Protein AF-A0A820Y0N9-F1 (afdb_monomer)

InterPro domains:
  IPR006068 Cation-transporting P-type ATPase, C-terminal [PF00689] (1-117)
  IPR023298 P-type ATPase, transmembrane domain superfamily [SSF81665] (1-122)

Secondary structure (DSSP, 8-state):
-HHHHHHHHHHHHHHHHT-PPPGGGTTSPPPPTT--SS-HHHHHHHHHHHHHHHHHHHIIIIIHHHHH-PPPHHHHHHH-TTTHHHHHHHHHHHHHHHHHHHHHHHHHHT--SS-S-TTTT-

Mean predicted aligned error: 10.96 Å

Structure (mmCIF, N/CA/C/O backbone):
data_AF-A0A820Y0N9-F1
#
_entry.id   AF-A0A820Y0N9-F1
#
loop_
_atom_site.group_PDB
_atom_site.id
_atom_site.type_symbol
_atom_site.label_atom_id
_atom_site.label_alt_id
_atom_site.label_comp_id
_atom_site.label_asym_id
_atom_site.label_entity_id
_atom_site.label_seq_id
_atom_site.pdbx_PDB_ins_code
_atom_site.Cartn_x
_atom_site.Cartn_y
_atom_site.Cartn_z
_atom_site.occupancy
_atom_site.B_iso_or_equiv
_atom_site.auth_seq_id
_atom_site.auth_comp_id
_atom_site.auth_asym_id
_atom_site.auth_atom_id
_atom_site.pdbx_PDB_model_num
ATOM 1 N N . MET A 1 1 ? -0.695 10.031 -10.475 1.00 68.88 1 MET A N 1
ATOM 2 C CA . MET A 1 1 ? -0.950 10.391 -9.061 1.00 68.88 1 MET A CA 1
ATOM 3 C C . MET A 1 1 ? -2.424 10.680 -8.788 1.00 68.88 1 MET A C 1
ATOM 5 O O . MET A 1 1 ? -2.985 9.963 -7.979 1.00 68.88 1 MET A O 1
ATOM 9 N N . LEU A 1 2 ? -3.089 11.613 -9.492 1.00 80.12 2 LEU A N 1
ATOM 10 C CA . LEU A 1 2 ? -4.535 11.878 -9.302 1.00 80.12 2 LEU A CA 1
ATOM 11 C C . LEU A 1 2 ? -5.414 10.622 -9.413 1.00 80.12 2 LEU A C 1
ATOM 13 O O . LEU A 1 2 ? -6.248 10.373 -8.553 1.00 80.12 2 LEU A O 1
ATOM 17 N N . TRP A 1 3 ? -5.175 9.805 -10.442 1.00 81.25 3 TRP A N 1
ATOM 18 C CA . TRP A 1 3 ? -5.917 8.560 -10.653 1.00 81.25 3 TRP A CA 1
ATOM 19 C C . TRP A 1 3 ? -5.743 7.552 -9.507 1.00 81.25 3 TRP A C 1
ATOM 21 O O . TRP A 1 3 ? -6.704 6.908 -9.108 1.00 81.25 3 TRP A O 1
ATOM 31 N N . VAL A 1 4 ? -4.536 7.454 -8.939 1.00 78.31 4 VAL A N 1
ATOM 32 C CA . VAL A 1 4 ? -4.243 6.540 -7.821 1.00 78.31 4 VAL A CA 1
ATOM 33 C C . VAL A 1 4 ? -5.018 6.956 -6.578 1.00 78.31 4 VAL A C 1
ATOM 35 O O . VAL A 1 4 ? -5.654 6.110 -5.964 1.00 78.31 4 VAL A O 1
ATOM 38 N N . ASN A 1 5 ? -4.998 8.249 -6.241 1.00 78.25 5 ASN A N 1
ATOM 39 C CA . ASN A 1 5 ? -5.748 8.769 -5.097 1.00 78.25 5 ASN A CA 1
ATOM 40 C C . ASN A 1 5 ? -7.246 8.529 -5.281 1.00 78.25 5 ASN A C 1
ATOM 42 O O . ASN A 1 5 ? -7.921 8.076 -4.366 1.00 78.25 5 ASN A O 1
ATOM 46 N N . LEU A 1 6 ? -7.751 8.752 -6.497 1.00 80.19 6 LEU A N 1
ATOM 47 C CA . LEU A 1 6 ? -9.159 8.538 -6.787 1.00 80.19 6 LEU A CA 1
ATOM 48 C C . LEU A 1 6 ? -9.554 7.067 -6.621 1.00 80.19 6 LEU A C 1
ATOM 50 O O . LEU A 1 6 ? -10.579 6.800 -6.015 1.00 80.19 6 LEU A O 1
ATOM 54 N N . VAL A 1 7 ? -8.758 6.108 -7.098 1.00 79.25 7 VAL A N 1
ATOM 55 C CA . VAL A 1 7 ? -9.084 4.677 -6.966 1.00 79.25 7 VAL A CA 1
ATOM 56 C C . VAL A 1 7 ? -8.910 4.179 -5.526 1.00 79.25 7 VAL A C 1
ATOM 58 O O . VAL A 1 7 ? -9.794 3.499 -5.022 1.00 79.25 7 VAL A O 1
ATOM 61 N N . MET A 1 8 ? -7.826 4.550 -4.842 1.00 82.56 8 MET A N 1
ATOM 62 C CA . MET A 1 8 ? -7.552 4.116 -3.465 1.00 82.56 8 MET A CA 1
ATOM 63 C C . MET A 1 8 ? -8.605 4.629 -2.475 1.00 82.56 8 MET A C 1
ATOM 65 O O . MET A 1 8 ? -9.127 3.853 -1.681 1.00 82.56 8 MET A O 1
ATOM 69 N N . ASP A 1 9 ? -8.951 5.918 -2.541 1.00 80.50 9 ASP A N 1
ATOM 70 C CA . ASP A 1 9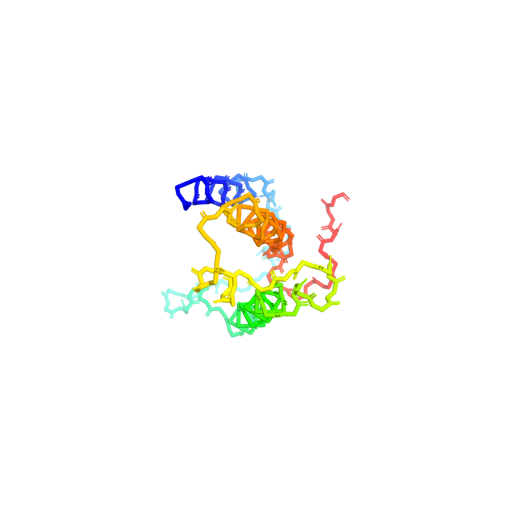 ? -9.892 6.521 -1.591 1.00 80.50 9 ASP A CA 1
ATOM 71 C C . ASP A 1 9 ? -11.342 6.088 -1.880 1.00 80.50 9 ASP A C 1
ATOM 73 O O . ASP A 1 9 ? -12.139 5.887 -0.957 1.00 80.50 9 ASP A O 1
ATOM 77 N N . THR A 1 10 ? -11.706 5.902 -3.157 1.00 81.56 10 THR A N 1
ATOM 78 C CA . THR A 1 10 ? -13.066 5.465 -3.530 1.00 81.56 10 THR A CA 1
ATOM 79 C C . THR A 1 10 ? -13.313 3.990 -3.238 1.00 81.56 10 THR A C 1
ATOM 81 O O . THR A 1 10 ? -14.374 3.660 -2.712 1.00 81.56 10 THR A O 1
ATOM 84 N N . LEU A 1 11 ? -12.355 3.101 -3.517 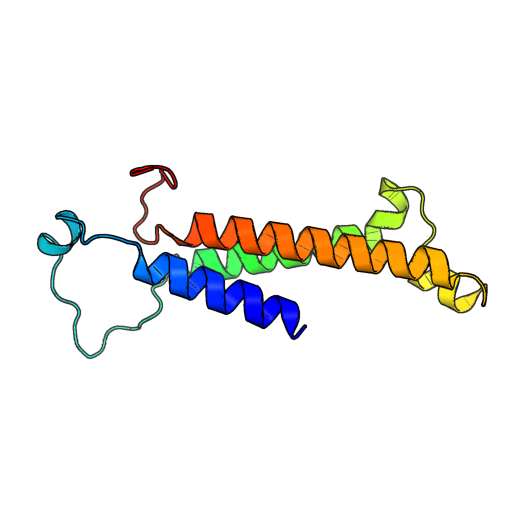1.00 78.50 11 LEU A N 1
ATOM 85 C CA . LEU A 1 11 ? -12.499 1.685 -3.180 1.00 78.50 11 LEU A CA 1
ATOM 86 C C . LEU A 1 11 ? -12.481 1.477 -1.663 1.00 78.50 11 LEU A C 1
ATOM 88 O O . LEU A 1 11 ? -13.378 0.812 -1.144 1.00 78.50 11 LEU A O 1
ATOM 92 N N . ALA A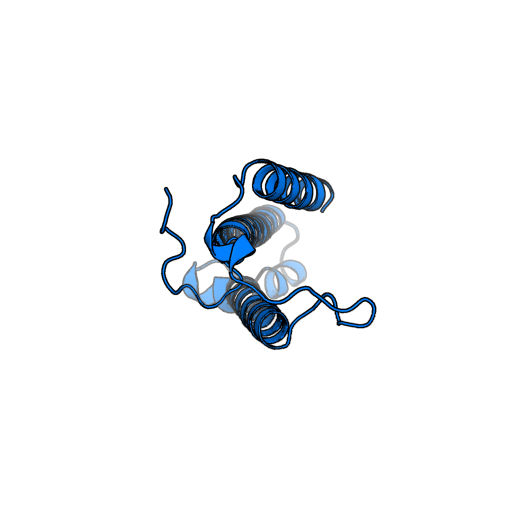 1 12 ? -11.580 2.153 -0.936 1.00 74.75 12 ALA A N 1
ATOM 93 C CA . ALA A 1 12 ? -11.499 2.006 0.515 1.00 74.75 12 ALA A CA 1
ATOM 94 C C . ALA A 1 12 ? -12.772 2.503 1.217 1.00 74.75 12 ALA A C 1
ATOM 96 O O . ALA A 1 12 ? -13.262 1.872 2.157 1.00 74.75 12 ALA A O 1
ATOM 97 N N . SER A 1 13 ? -13.344 3.620 0.751 1.00 81.00 13 SER A N 1
ATOM 98 C CA . SER A 1 13 ? -14.619 4.124 1.277 1.00 81.00 13 SER A CA 1
ATOM 99 C C . SER A 1 13 ? -15.799 3.210 0.936 1.00 81.00 13 SER A C 1
ATOM 101 O O . SER A 1 13 ? -16.653 2.982 1.794 1.00 81.00 13 SER A O 1
ATOM 103 N N . LEU A 1 14 ? -15.829 2.627 -0.266 1.00 80.81 14 LEU A N 1
ATOM 104 C CA . LEU A 1 14 ? -16.832 1.635 -0.657 1.00 80.81 14 LEU A CA 1
ATOM 105 C C . LEU A 1 14 ? -16.725 0.351 0.183 1.00 80.81 14 LEU A C 1
ATOM 107 O O . LEU A 1 14 ? -17.742 -0.184 0.628 1.00 80.81 14 LEU A O 1
ATOM 111 N N . ALA A 1 15 ? -15.506 -0.125 0.443 1.00 74.75 15 ALA A N 1
ATOM 112 C CA . ALA A 1 15 ? -15.253 -1.288 1.285 1.00 74.75 15 ALA A CA 1
ATOM 113 C C . ALA A 1 15 ? -15.762 -1.054 2.716 1.00 74.75 15 ALA A C 1
ATOM 115 O O . ALA A 1 15 ? -16.510 -1.875 3.235 1.00 74.75 15 ALA A O 1
ATOM 116 N N . LEU A 1 16 ? -15.460 0.102 3.317 1.00 73.12 16 LEU A N 1
ATOM 117 C CA . LEU A 1 16 ? -15.958 0.471 4.650 1.00 73.12 16 LEU A CA 1
ATOM 118 C C . LEU A 1 16 ? -17.489 0.580 4.717 1.00 73.12 16 LEU A C 1
ATOM 120 O O . LEU A 1 16 ? -18.084 0.255 5.741 1.00 73.12 16 LEU A O 1
ATOM 124 N N . ALA A 1 17 ? -18.135 1.035 3.642 1.00 78.94 17 ALA A N 1
ATOM 125 C CA . ALA A 1 17 ? -19.587 1.199 3.597 1.00 78.94 17 ALA A CA 1
ATOM 126 C C . ALA A 1 17 ? -20.358 -0.127 3.459 1.00 78.94 17 ALA A C 1
ATOM 128 O O . ALA A 1 17 ? -21.558 -0.163 3.726 1.00 78.94 17 ALA A O 1
ATOM 129 N N . THR A 1 18 ? -19.699 -1.204 3.023 1.00 79.56 18 THR A N 1
ATOM 130 C CA . THR A 1 18 ? -20.351 -2.478 2.673 1.00 79.56 18 THR A CA 1
ATOM 131 C C . THR A 1 18 ? -20.209 -3.567 3.735 1.00 79.56 18 THR A C 1
ATOM 133 O O . THR A 1 18 ? -20.767 -4.651 3.565 1.00 79.56 18 THR A O 1
ATOM 136 N N . GLU A 1 19 ? -19.514 -3.313 4.846 1.00 70.19 19 GLU A N 1
ATOM 137 C CA . GLU A 1 19 ? -19.373 -4.294 5.926 1.00 70.19 19 GLU A CA 1
ATOM 138 C C . GLU A 1 19 ? -20.584 -4.283 6.876 1.00 70.19 19 GLU A C 1
ATOM 140 O O . GLU A 1 19 ? -20.789 -3.302 7.598 1.00 70.19 19 GLU A O 1
ATOM 145 N N . PRO A 1 20 ? -21.396 -5.361 6.925 1.00 69.50 20 PRO A N 1
ATOM 146 C CA . PRO A 1 20 ? -22.491 -5.458 7.882 1.00 69.50 20 PRO A CA 1
ATOM 147 C C . PRO A 1 20 ? -21.952 -5.619 9.316 1.00 69.50 20 PRO A C 1
ATOM 149 O O . PRO A 1 20 ? -20.872 -6.185 9.524 1.00 69.50 20 PRO A O 1
ATOM 152 N N . PRO A 1 21 ? -22.699 -5.165 10.338 1.00 71.25 21 PRO A N 1
ATOM 153 C CA . PRO A 1 21 ? -22.266 -5.284 11.724 1.00 71.25 21 PRO A CA 1
ATOM 154 C C . PRO A 1 21 ? -22.134 -6.760 12.121 1.00 71.25 21 PRO A C 1
ATOM 156 O O . PRO A 1 21 ? -23.058 -7.549 11.947 1.00 71.25 21 PRO A O 1
ATOM 159 N N . THR A 1 22 ? -20.981 -7.141 12.673 1.00 69.06 22 THR A N 1
ATOM 160 C CA . THR A 1 22 ? -20.741 -8.503 13.175 1.00 69.06 22 THR A CA 1
ATOM 161 C C . THR A 1 22 ? -21.128 -8.595 14.654 1.00 69.06 22 THR A C 1
ATOM 163 O O . THR A 1 22 ? -20.778 -7.706 15.429 1.00 69.06 22 THR A O 1
ATOM 166 N N . GLU A 1 23 ? -21.794 -9.673 15.083 1.00 69.94 23 GLU A N 1
ATOM 167 C CA . GLU A 1 23 ? -22.196 -9.880 16.492 1.00 69.94 23 GLU A CA 1
ATOM 168 C C . GLU A 1 23 ? -21.002 -9.904 17.467 1.00 69.94 23 GLU A C 1
ATOM 170 O O . GLU A 1 23 ? -21.129 -9.552 18.639 1.00 69.94 23 GLU A O 1
ATOM 175 N N . GLU A 1 24 ? -19.801 -10.222 16.977 1.00 66.88 24 GLU A N 1
ATOM 176 C CA . GLU A 1 24 ? -18.548 -10.129 17.737 1.00 66.88 24 GLU A CA 1
ATOM 177 C C . GLU A 1 24 ? -18.235 -8.696 18.213 1.00 66.88 24 GLU A C 1
ATOM 179 O O . GLU A 1 24 ? -17.586 -8.517 19.248 1.00 66.88 24 GLU A O 1
ATOM 184 N N . LEU A 1 25 ? -18.742 -7.665 17.519 1.00 65.38 25 LEU A N 1
ATOM 185 C CA . LEU A 1 25 ? -18.605 -6.264 17.932 1.00 65.38 25 LEU A CA 1
ATOM 186 C C . LEU A 1 25 ? -19.350 -5.978 19.243 1.00 65.38 25 LEU A C 1
ATOM 188 O O . LEU A 1 25 ? -18.902 -5.130 20.015 1.00 65.38 25 LEU A O 1
ATOM 192 N N . LEU A 1 26 ? -20.445 -6.698 19.516 1.00 72.81 26 LEU A N 1
ATOM 193 C CA . LEU A 1 26 ? -21.273 -6.522 20.716 1.00 72.81 26 LEU A CA 1
ATOM 194 C C . LEU A 1 26 ? -20.624 -7.116 21.971 1.00 72.81 26 LEU A C 1
ATOM 196 O O . LEU A 1 26 ? -20.852 -6.629 23.075 1.00 72.81 26 LEU A O 1
ATOM 200 N N . ASN A 1 27 ? -19.767 -8.125 21.811 1.00 73.69 27 ASN A N 1
ATOM 201 C CA . ASN A 1 27 ? -19.066 -8.772 22.924 1.00 73.69 27 ASN A CA 1
ATOM 202 C C . ASN A 1 27 ? -17.807 -8.011 23.370 1.00 73.69 27 ASN A C 1
ATOM 204 O O . ASN A 1 27 ? -17.114 -8.415 24.311 1.00 73.69 27 ASN A O 1
ATOM 208 N N . ARG A 1 28 ? -17.474 -6.902 22.702 1.00 70.31 28 ARG A N 1
ATOM 209 C CA . ARG A 1 28 ? -16.247 -6.154 22.956 1.00 70.31 28 ARG A CA 1
ATOM 210 C C . ARG A 1 28 ? -16.473 -4.996 23.925 1.00 70.31 28 ARG A C 1
ATOM 212 O O . ARG A 1 28 ? -17.418 -4.227 23.805 1.00 70.31 28 ARG A O 1
ATOM 219 N N . LYS A 1 29 ? -15.541 -4.823 24.871 1.00 74.81 29 LYS A N 1
ATOM 220 C CA . LYS A 1 29 ? -15.558 -3.694 25.819 1.00 74.81 29 LYS A CA 1
ATOM 221 C C . LYS A 1 29 ? -15.566 -2.347 25.070 1.00 74.81 29 LYS A C 1
ATOM 223 O O . LYS A 1 29 ? -14.815 -2.212 24.097 1.00 74.81 29 LYS A O 1
ATOM 228 N N . PRO A 1 30 ? -16.329 -1.344 25.544 1.00 76.88 30 PRO A N 1
ATOM 229 C CA . PRO A 1 30 ? -16.433 -0.048 24.885 1.00 76.88 30 PRO A CA 1
ATOM 230 C C . PRO A 1 30 ? -15.071 0.647 24.779 1.00 76.88 30 PRO A C 1
ATOM 232 O O . PRO A 1 30 ? -14.201 0.527 25.649 1.00 76.88 30 PRO A O 1
ATOM 235 N N . TYR A 1 31 ? -14.879 1.388 23.691 1.00 72.56 31 TYR A N 1
ATOM 236 C CA . TYR A 1 31 ? -13.687 2.205 23.499 1.00 72.56 31 TYR A CA 1
ATOM 237 C C . TYR A 1 31 ? -13.748 3.459 24.378 1.00 72.56 31 TYR A C 1
ATOM 239 O O . TYR A 1 31 ? -14.752 4.165 24.408 1.00 72.56 31 TYR A O 1
ATOM 247 N N . GLY A 1 32 ? -12.661 3.749 25.096 1.00 77.94 32 GLY A N 1
ATOM 248 C CA . GLY A 1 32 ? -12.535 4.987 25.867 1.00 77.94 32 GLY A CA 1
ATOM 249 C C . GLY A 1 32 ? -12.299 6.195 24.958 1.00 77.94 32 GLY A C 1
ATOM 250 O O . GLY A 1 32 ? -11.623 6.075 23.938 1.00 77.94 32 GLY A O 1
ATOM 251 N N . ARG A 1 33 ? -12.797 7.371 25.364 1.00 73.62 33 ARG A N 1
ATOM 252 C CA . ARG A 1 33 ? -12.691 8.643 24.615 1.00 73.62 33 ARG A CA 1
ATOM 253 C C . ARG A 1 33 ? -11.248 9.094 24.328 1.00 73.62 33 ARG A C 1
ATOM 255 O O . ARG A 1 33 ? -11.047 9.934 23.465 1.00 73.62 33 ARG A O 1
ATOM 262 N N . THR A 1 34 ? -10.262 8.553 25.046 1.00 78.88 34 THR A N 1
ATOM 263 C CA . THR A 1 34 ? -8.833 8.907 24.947 1.00 78.88 34 THR A CA 1
ATOM 264 C C . THR A 1 34 ? -7.972 7.833 24.273 1.00 78.88 34 THR A C 1
ATOM 266 O O . THR A 1 34 ? -6.747 7.943 24.270 1.00 78.88 34 THR A O 1
ATOM 269 N N . LYS A 1 35 ? -8.566 6.766 23.715 1.00 76.25 35 LYS A N 1
ATOM 270 C CA . LYS A 1 35 ? -7.785 5.731 23.021 1.00 76.25 35 LYS A CA 1
ATOM 271 C C . LYS A 1 35 ? -7.310 6.211 21.647 1.00 76.25 35 LYS A C 1
ATOM 273 O O . LYS A 1 35 ? -8.068 6.813 20.897 1.00 76.25 35 LYS A O 1
ATOM 278 N N . SER A 1 36 ? -6.065 5.867 21.312 1.00 79.75 36 SER A N 1
ATOM 279 C CA . SER A 1 36 ? -5.489 6.066 19.976 1.00 79.75 36 SER A CA 1
ATOM 280 C C . SER A 1 36 ? -6.311 5.344 18.904 1.00 79.75 36 SER A C 1
ATOM 282 O O . SER A 1 36 ? -6.682 4.182 19.088 1.00 79.75 36 SER A O 1
ATOM 284 N N . ILE A 1 37 ? -6.541 6.023 17.775 1.00 81.50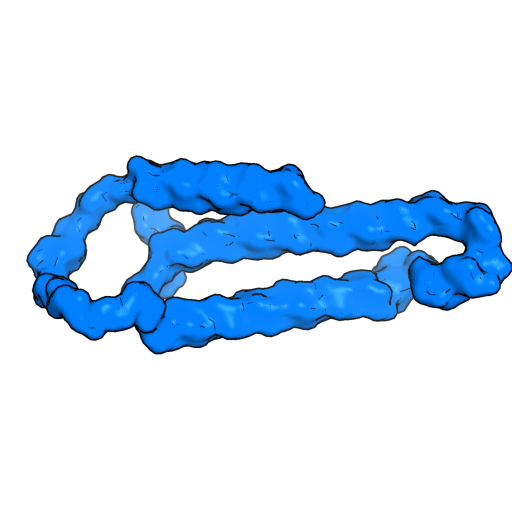 37 ILE A N 1
ATOM 285 C CA . ILE A 1 37 ? -7.201 5.472 16.579 1.00 81.50 37 ILE A CA 1
ATOM 286 C C . ILE A 1 37 ? -6.341 4.357 15.962 1.00 81.50 37 ILE A C 1
ATOM 288 O O . ILE A 1 37 ? -6.864 3.351 15.490 1.00 81.50 37 ILE A O 1
ATOM 292 N N . ILE A 1 38 ? -5.013 4.499 16.027 1.00 83.00 38 ILE A N 1
ATOM 293 C CA . ILE A 1 38 ? -4.061 3.518 15.502 1.00 83.00 38 ILE A CA 1
ATOM 294 C C . ILE A 1 38 ? -3.626 2.592 16.638 1.00 83.00 38 ILE A C 1
ATOM 296 O O . ILE A 1 38 ? -3.064 3.034 17.646 1.00 83.00 38 ILE A O 1
ATOM 300 N N . SER A 1 39 ? -3.879 1.294 16.463 1.00 83.06 39 SER A N 1
ATOM 301 C CA . SER A 1 39 ? -3.404 0.248 17.371 1.00 83.06 39 SER A CA 1
ATOM 302 C C . SER A 1 39 ? -1.969 -0.180 17.023 1.00 83.06 39 SER A C 1
ATOM 304 O O . SER A 1 39 ? -1.566 -0.090 15.862 1.00 83.06 39 SER A O 1
ATOM 306 N N . PRO A 1 40 ? -1.184 -0.710 17.979 1.00 81.62 40 PRO A N 1
ATOM 307 C CA . PRO A 1 40 ? 0.169 -1.200 17.695 1.00 81.62 40 PRO A CA 1
ATOM 308 C C . PRO A 1 40 ? 0.195 -2.347 16.666 1.00 81.62 40 PRO A C 1
ATOM 310 O O . PRO A 1 40 ? 1.165 -2.487 15.925 1.00 81.62 40 PRO A O 1
ATOM 313 N N . LEU A 1 41 ? -0.882 -3.139 16.570 1.00 81.88 41 LEU A N 1
ATOM 314 C CA . LEU A 1 41 ? -1.022 -4.175 15.542 1.00 81.88 41 LEU A CA 1
ATOM 315 C C . LEU A 1 41 ? -1.194 -3.564 14.144 1.00 81.88 41 LEU A C 1
ATOM 317 O O . LEU A 1 41 ? -0.523 -3.985 13.205 1.00 81.88 41 LEU A O 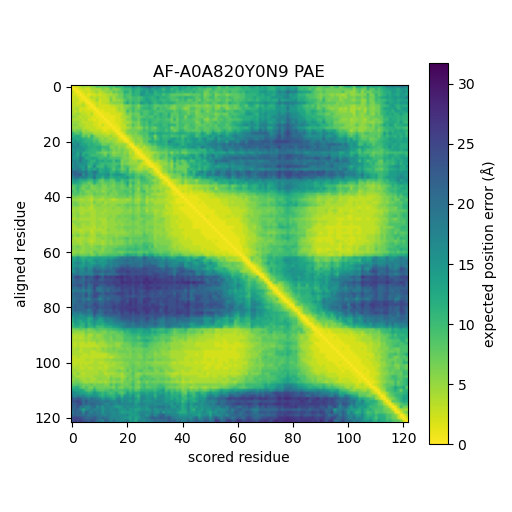1
AT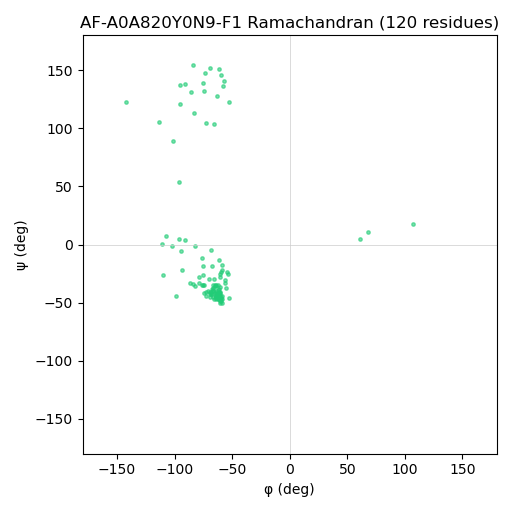OM 321 N N . MET A 1 42 ? -2.043 -2.539 14.027 1.00 84.38 42 MET A N 1
ATOM 322 C CA . MET A 1 42 ? -2.238 -1.792 12.783 1.00 84.38 42 MET A CA 1
ATOM 323 C C . MET A 1 42 ? -0.935 -1.117 12.342 1.00 84.38 42 MET A C 1
ATOM 325 O O . MET A 1 42 ? -0.575 -1.191 11.172 1.00 84.38 42 MET A O 1
ATOM 329 N N . LEU A 1 43 ? -0.174 -0.550 13.285 1.00 86.25 43 LEU A N 1
ATOM 330 C CA . LEU A 1 43 ? 1.120 0.065 12.996 1.00 86.25 43 LEU A CA 1
ATOM 331 C C . LEU A 1 43 ? 2.140 -0.944 12.445 1.00 86.25 43 LEU A C 1
ATOM 333 O O . LEU A 1 43 ? 2.818 -0.649 11.464 1.00 86.25 43 LEU A O 1
ATOM 337 N N . ARG A 1 44 ? 2.226 -2.149 13.028 1.00 86.19 44 ARG A N 1
ATOM 338 C CA . ARG A 1 44 ? 3.115 -3.206 12.519 1.00 86.19 44 ARG A CA 1
ATOM 339 C C . ARG A 1 44 ? 2.756 -3.607 11.086 1.00 86.19 44 ARG A C 1
ATOM 341 O O . ARG A 1 44 ? 3.657 -3.792 10.272 1.00 86.19 44 ARG A O 1
ATOM 348 N N . ASN A 1 45 ? 1.463 -3.710 10.778 1.00 86.88 45 ASN A N 1
ATOM 349 C CA . ASN A 1 45 ? 0.995 -4.049 9.434 1.00 86.88 45 ASN A CA 1
ATOM 350 C C . ASN A 1 45 ? 1.296 -2.925 8.428 1.00 86.88 45 ASN A C 1
ATOM 352 O O . ASN A 1 45 ? 1.793 -3.211 7.343 1.00 86.88 45 ASN A O 1
ATOM 356 N N . ILE A 1 46 ? 1.079 -1.659 8.809 1.00 89.38 46 ILE A N 1
ATOM 357 C CA . ILE A 1 46 ? 1.412 -0.492 7.975 1.00 89.38 46 ILE A CA 1
ATOM 358 C C . ILE A 1 46 ? 2.908 -0.474 7.648 1.00 89.38 46 ILE A C 1
ATOM 360 O O . ILE A 1 46 ? 3.281 -0.369 6.486 1.00 89.38 46 ILE A O 1
ATOM 364 N N . ILE A 1 47 ? 3.775 -0.612 8.655 1.00 90.88 47 ILE A N 1
ATOM 365 C CA . ILE A 1 47 ? 5.230 -0.579 8.448 1.00 90.88 47 ILE A CA 1
ATOM 366 C C . ILE A 1 47 ? 5.684 -1.760 7.581 1.00 90.88 47 ILE A C 1
ATOM 368 O O . ILE A 1 47 ? 6.466 -1.566 6.651 1.00 90.88 47 ILE A O 1
ATOM 372 N N . GLY A 1 48 ? 5.182 -2.968 7.855 1.00 90.62 48 GLY A N 1
ATOM 373 C CA . GLY A 1 48 ? 5.522 -4.163 7.083 1.00 90.62 48 GLY A CA 1
ATOM 374 C C . GLY A 1 48 ? 5.144 -4.030 5.608 1.00 90.62 48 GLY A C 1
ATOM 375 O O . GLY A 1 48 ? 5.975 -4.291 4.739 1.00 90.62 48 GLY A O 1
ATOM 376 N N . GLN A 1 49 ? 3.928 -3.556 5.324 1.00 90.62 49 GLN A N 1
ATOM 377 C CA . GLN A 1 49 ? 3.475 -3.375 3.949 1.00 90.62 49 GLN A CA 1
ATOM 378 C C . GLN A 1 49 ? 4.229 -2.257 3.225 1.00 90.62 49 GLN A C 1
ATOM 380 O O . GLN A 1 49 ? 4.611 -2.433 2.069 1.00 90.62 49 GLN A O 1
ATOM 385 N N . SER A 1 50 ? 4.489 -1.133 3.897 1.00 90.00 50 SER A N 1
ATOM 386 C CA . SER A 1 50 ? 5.260 -0.029 3.317 1.00 90.00 50 SER A CA 1
ATOM 387 C C . SER A 1 50 ? 6.679 -0.463 2.948 1.00 90.00 50 SER A C 1
ATOM 389 O O . SER A 1 50 ? 7.158 -0.138 1.863 1.00 90.00 50 SER A O 1
ATOM 391 N N . LEU A 1 51 ? 7.342 -1.242 3.810 1.00 94.31 51 LEU A N 1
ATOM 392 C CA . LEU A 1 51 ? 8.665 -1.798 3.515 1.00 94.31 51 LEU A CA 1
ATOM 393 C C . LEU A 1 51 ? 8.622 -2.792 2.351 1.00 94.31 51 LEU A C 1
ATOM 395 O O . LEU A 1 51 ? 9.493 -2.744 1.486 1.00 94.31 51 LEU A O 1
ATOM 399 N N . TYR A 1 52 ? 7.606 -3.659 2.300 1.00 92.56 52 TYR A N 1
ATOM 400 C CA . TYR A 1 52 ? 7.414 -4.598 1.195 1.00 92.56 52 TYR A CA 1
ATOM 401 C C . TYR A 1 52 ? 7.230 -3.876 -0.148 1.00 92.56 52 TYR A C 1
ATOM 403 O O . TYR A 1 52 ? 7.946 -4.167 -1.105 1.00 92.56 52 TYR A O 1
ATOM 411 N N . GLN A 1 53 ? 6.324 -2.896 -0.214 1.00 91.38 53 GLN A N 1
ATOM 412 C CA . GLN A 1 53 ? 6.067 -2.129 -1.437 1.00 91.38 53 GLN A CA 1
ATOM 413 C C . GLN A 1 53 ? 7.313 -1.373 -1.902 1.00 91.38 53 GLN A C 1
ATOM 415 O O . GLN A 1 53 ? 7.648 -1.401 -3.085 1.00 91.38 53 GLN A O 1
ATOM 420 N N . LEU A 1 54 ? 8.034 -0.750 -0.969 1.00 91.12 54 LEU A N 1
ATOM 421 C CA . LEU A 1 54 ? 9.278 -0.043 -1.251 1.00 91.12 54 LEU A CA 1
ATOM 422 C C . LEU A 1 54 ? 10.368 -0.994 -1.770 1.00 91.12 54 LEU A C 1
ATOM 424 O O . LEU A 1 54 ? 11.028 -0.678 -2.759 1.00 91.12 54 LEU A O 1
ATOM 428 N N . ALA A 1 55 ? 10.518 -2.178 -1.171 1.00 91.25 55 ALA A N 1
ATOM 429 C CA . ALA A 1 55 ? 11.465 -3.186 -1.639 1.00 91.25 55 ALA A CA 1
ATOM 430 C C . ALA A 1 55 ? 11.135 -3.660 -3.064 1.00 91.25 55 ALA A C 1
ATOM 432 O O . ALA A 1 55 ? 12.016 -3.674 -3.921 1.00 91.25 55 ALA A O 1
ATOM 433 N N . VAL A 1 56 ? 9.869 -3.984 -3.352 1.00 89.12 56 VAL A N 1
ATOM 434 C CA . VAL A 1 56 ? 9.433 -4.412 -4.693 1.00 89.12 56 VAL A CA 1
ATOM 435 C C . VAL A 1 56 ? 9.627 -3.301 -5.723 1.00 89.12 56 VAL A C 1
ATOM 437 O O . VAL A 1 56 ? 10.145 -3.558 -6.809 1.00 89.12 56 VAL A O 1
ATOM 440 N N . MET A 1 57 ? 9.277 -2.058 -5.387 1.00 87.62 57 MET A N 1
ATOM 441 C CA . MET A 1 57 ? 9.508 -0.915 -6.270 1.00 87.62 57 MET A CA 1
ATOM 442 C C . MET A 1 57 ? 10.992 -0.744 -6.593 1.00 87.62 57 MET A C 1
ATOM 444 O O . MET A 1 57 ? 11.338 -0.574 -7.760 1.00 87.62 57 MET A O 1
ATOM 448 N N . PHE A 1 58 ? 11.875 -0.841 -5.597 1.00 86.50 58 PHE A N 1
ATOM 449 C CA . PHE A 1 58 ? 13.314 -0.752 -5.832 1.00 86.50 58 PHE A CA 1
ATOM 450 C C . PHE A 1 58 ? 13.858 -1.922 -6.650 1.00 86.50 58 PHE A C 1
ATOM 452 O O . PHE A 1 58 ? 14.696 -1.704 -7.522 1.00 86.50 58 PHE A O 1
ATOM 459 N N . ILE A 1 59 ? 13.355 -3.140 -6.440 1.00 85.62 59 ILE A N 1
ATOM 460 C CA . ILE A 1 59 ? 13.714 -4.297 -7.268 1.00 85.62 59 ILE A CA 1
ATOM 461 C C . ILE A 1 59 ? 13.318 -4.045 -8.726 1.00 85.62 59 ILE A C 1
ATOM 463 O O . ILE A 1 59 ? 14.134 -4.249 -9.614 1.00 85.62 59 ILE A O 1
ATOM 467 N N . ILE A 1 60 ? 12.115 -3.545 -9.006 1.00 81.62 60 ILE A N 1
ATOM 468 C CA . ILE A 1 60 ? 11.697 -3.273 -10.391 1.00 81.62 60 ILE A CA 1
ATOM 469 C C . ILE A 1 60 ? 12.535 -2.141 -11.008 1.00 81.62 60 ILE A C 1
ATOM 471 O O . ILE A 1 60 ? 12.925 -2.231 -12.170 1.00 81.62 60 ILE A O 1
ATOM 475 N N . LEU A 1 61 ? 12.859 -1.103 -10.235 1.00 79.31 61 LEU A N 1
ATOM 476 C CA . LEU A 1 61 ? 13.580 0.076 -10.726 1.00 79.31 61 LEU A CA 1
ATOM 477 C C . LEU A 1 61 ? 15.070 -0.216 -10.996 1.00 79.31 61 LEU A C 1
ATOM 479 O O . LEU A 1 61 ? 15.608 0.208 -12.020 1.00 79.31 61 LEU A O 1
ATOM 483 N N . TYR A 1 62 ? 15.727 -0.982 -10.119 1.00 75.00 62 TYR A N 1
ATOM 484 C CA . TYR A 1 62 ? 17.156 -1.302 -10.230 1.00 75.00 62 TYR A CA 1
ATOM 485 C C . TYR A 1 62 ? 17.429 -2.675 -10.852 1.00 75.00 62 TYR A C 1
ATOM 487 O O . TYR A 1 62 ? 18.288 -2.796 -11.721 1.00 75.00 62 TYR A O 1
ATOM 495 N N . ALA A 1 63 ? 16.697 -3.711 -10.443 1.00 69.94 63 ALA A N 1
ATOM 496 C CA . ALA A 1 63 ? 16.882 -5.083 -10.919 1.00 69.94 63 ALA A CA 1
ATOM 497 C C . ALA A 1 63 ? 15.967 -5.459 -12.097 1.00 69.94 63 ALA A C 1
ATOM 499 O O . ALA A 1 63 ? 16.173 -6.514 -12.697 1.00 69.94 63 ALA A O 1
ATOM 500 N N . GLY A 1 64 ? 15.026 -4.596 -12.506 1.00 64.56 64 GLY A N 1
ATOM 501 C CA . GLY A 1 64 ? 14.258 -4.777 -13.746 1.00 64.56 64 GLY A CA 1
ATOM 502 C C . GLY A 1 64 ? 15.155 -4.941 -14.976 1.00 64.56 64 GLY A C 1
ATOM 503 O O . GLY A 1 64 ? 14.782 -5.603 -15.937 1.00 64.56 64 GLY A O 1
ATOM 504 N N . GLN A 1 65 ? 16.385 -4.439 -14.902 1.00 60.91 65 GLN A N 1
ATOM 505 C CA . GLN A 1 65 ? 17.376 -4.592 -15.960 1.00 60.91 65 GLN A CA 1
ATOM 506 C C . GLN A 1 65 ? 17.910 -6.007 -16.089 1.00 60.91 65 GLN A C 1
ATOM 508 O O . GLN A 1 65 ? 18.099 -6.520 -17.187 1.00 60.91 65 GLN A O 1
ATOM 513 N N . TYR A 1 66 ? 18.123 -6.642 -14.940 1.00 60.78 66 TYR A N 1
ATOM 514 C CA . TYR A 1 66 ? 18.667 -7.986 -14.859 1.00 60.78 66 TYR A CA 1
ATOM 515 C C . TYR A 1 66 ? 17.577 -9.044 -15.079 1.00 60.78 66 TYR A C 1
ATOM 517 O O . TYR A 1 66 ? 17.831 -10.072 -15.694 1.00 60.78 66 TYR A O 1
ATOM 525 N N . PHE A 1 67 ? 16.351 -8.783 -14.608 1.00 61.53 67 PHE A N 1
ATOM 526 C CA . PHE A 1 67 ? 15.230 -9.728 -14.687 1.00 61.53 67 PHE A CA 1
ATOM 527 C C . PHE A 1 67 ? 14.464 -9.700 -16.014 1.00 61.53 67 PHE A C 1
ATOM 529 O O . PHE A 1 67 ? 13.954 -10.734 -16.434 1.00 61.53 67 PHE A O 1
ATOM 536 N N . LEU A 1 68 ? 14.343 -8.536 -16.659 1.00 59.59 68 LEU A N 1
ATOM 537 C CA . LEU A 1 68 ? 13.525 -8.369 -17.868 1.00 59.59 68 LEU A CA 1
ATOM 538 C C . LEU A 1 68 ? 14.363 -8.109 -19.130 1.00 59.59 68 LEU A C 1
ATOM 540 O O . LEU A 1 68 ? 13.800 -7.943 -20.208 1.00 59.59 68 LEU A O 1
ATOM 544 N N . GLY A 1 69 ? 15.696 -8.074 -19.012 1.00 56.12 69 GLY A N 1
ATOM 545 C CA . GLY A 1 69 ? 16.614 -7.886 -20.141 1.00 56.12 69 GLY A CA 1
ATOM 546 C C . GLY A 1 69 ? 16.560 -6.497 -20.789 1.00 56.12 69 GLY A C 1
ATOM 547 O O . GLY A 1 69 ? 17.135 -6.302 -21.856 1.00 56.12 69 GLY A O 1
ATOM 548 N N . PHE A 1 70 ? 15.876 -5.531 -20.170 1.00 55.91 70 PHE A N 1
ATOM 549 C CA . PHE A 1 70 ? 15.854 -4.143 -20.627 1.00 55.91 70 PHE A CA 1
ATOM 550 C C . PHE A 1 70 ? 17.048 -3.392 -20.044 1.00 55.91 70 PHE A C 1
ATOM 552 O O . PHE A 1 70 ? 17.281 -3.431 -18.843 1.00 55.91 70 PHE A O 1
ATOM 559 N N . GLU A 1 71 ? 17.802 -2.659 -20.852 1.00 53.38 71 GLU A N 1
ATOM 560 C CA . GLU A 1 71 ? 18.846 -1.797 -20.303 1.00 53.38 71 GLU A CA 1
ATOM 561 C C . GLU A 1 71 ? 18.257 -0.722 -19.370 1.00 53.38 71 GLU A C 1
ATOM 563 O O . GLU A 1 71 ? 17.108 -0.282 -19.469 1.00 53.38 71 GLU A O 1
ATOM 568 N N . SER A 1 72 ? 19.074 -0.326 -18.405 1.00 53.81 72 SER A N 1
ATOM 569 C CA . SER A 1 72 ? 18.763 0.637 -17.353 1.00 53.81 72 SER A CA 1
ATOM 570 C C . SER A 1 72 ? 18.229 1.946 -17.917 1.00 53.81 72 SER A C 1
ATOM 572 O O . SER A 1 72 ? 18.956 2.615 -18.645 1.00 53.81 72 SER A O 1
ATOM 574 N N . THR A 1 73 ? 17.025 2.386 -17.528 1.00 54.66 73 THR A N 1
ATOM 575 C CA . THR A 1 73 ? 16.569 3.756 -17.848 1.00 54.66 73 THR A CA 1
ATOM 576 C C . THR A 1 73 ? 17.577 4.794 -17.345 1.00 54.66 73 THR A C 1
ATOM 578 O O . THR A 1 73 ? 17.866 5.761 -18.042 1.00 54.66 73 THR A O 1
ATOM 581 N N . VAL A 1 74 ? 18.189 4.560 -16.178 1.00 55.50 74 VAL A N 1
ATOM 582 C CA . VAL A 1 74 ? 19.172 5.475 -15.572 1.00 55.50 74 VAL A CA 1
ATOM 583 C C . VAL A 1 74 ? 20.466 5.563 -16.393 1.00 55.50 74 VAL A C 1
ATOM 585 O O . VAL A 1 74 ? 21.049 6.637 -16.488 1.00 55.50 74 VAL A O 1
ATOM 588 N N . VAL A 1 75 ? 20.895 4.465 -17.030 1.00 54.84 75 VAL A N 1
ATOM 589 C CA . VAL A 1 75 ? 22.111 4.435 -17.870 1.00 54.84 75 VAL A CA 1
ATOM 590 C C . VAL A 1 75 ? 21.815 4.866 -19.315 1.00 54.84 75 VAL A C 1
ATOM 592 O O . VAL A 1 75 ? 22.646 5.522 -19.934 1.00 54.84 75 VAL A O 1
ATOM 595 N N . LYS A 1 76 ? 20.620 4.577 -19.852 1.00 52.88 76 LYS A N 1
ATOM 596 C CA . LYS A 1 76 ? 20.229 4.942 -21.226 1.00 52.88 76 LYS A CA 1
ATOM 597 C C . LYS A 1 76 ? 19.895 6.416 -21.418 1.00 52.88 76 LYS A C 1
ATOM 599 O O . LYS A 1 76 ? 20.220 6.953 -22.472 1.00 52.88 76 LYS A O 1
ATOM 604 N N . ILE A 1 77 ? 19.299 7.082 -20.421 1.00 56.06 77 ILE A N 1
ATOM 605 C CA . ILE A 1 77 ? 19.011 8.530 -20.492 1.00 56.06 77 ILE A CA 1
ATOM 606 C C . ILE A 1 77 ? 20.290 9.338 -20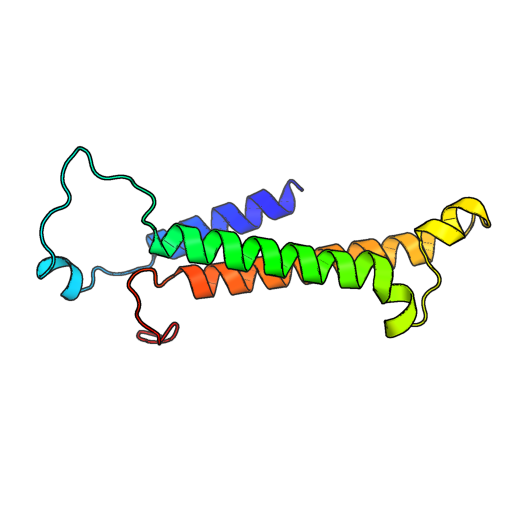.774 1.00 56.06 77 ILE A C 1
ATOM 608 O O . ILE A 1 77 ? 20.228 10.376 -21.427 1.00 56.06 77 ILE A O 1
ATOM 612 N N . GLN A 1 78 ? 21.445 8.844 -20.322 1.00 57.62 78 GLN A N 1
ATOM 613 C CA . GLN A 1 78 ? 22.737 9.493 -20.530 1.00 57.62 78 GLN A CA 1
ATOM 614 C C . GLN A 1 78 ? 23.319 9.261 -21.937 1.00 57.62 78 GLN A C 1
ATOM 616 O O . GLN A 1 78 ? 24.079 10.102 -22.412 1.00 57.62 78 GLN A O 1
ATOM 621 N N . ASN A 1 79 ? 22.982 8.145 -22.596 1.00 57.00 79 ASN A N 1
ATOM 622 C CA . ASN A 1 79 ? 23.695 7.668 -23.786 1.00 57.00 79 ASN A CA 1
ATOM 623 C C . ASN A 1 79 ? 22.899 7.781 -25.099 1.00 57.00 79 ASN A C 1
ATOM 625 O O . ASN A 1 79 ? 23.534 7.930 -26.137 1.00 57.00 79 ASN A O 1
ATOM 629 N N . ASP A 1 80 ? 21.555 7.773 -25.087 1.00 56.41 80 ASP A N 1
ATOM 630 C CA . ASP A 1 80 ? 20.755 7.813 -26.325 1.00 56.41 80 ASP A CA 1
ATOM 631 C C . ASP A 1 80 ? 19.462 8.660 -26.227 1.00 56.41 80 ASP A C 1
ATOM 633 O O . ASP A 1 80 ? 18.557 8.333 -25.452 1.00 56.41 80 ASP A O 1
ATOM 637 N N . PRO A 1 81 ? 19.271 9.683 -27.091 1.00 59.31 81 PRO A N 1
ATOM 638 C CA . PRO A 1 81 ? 18.057 10.513 -27.116 1.00 59.31 81 PRO A CA 1
ATOM 639 C C . PRO A 1 81 ? 16.782 9.774 -27.572 1.00 59.31 81 PRO A C 1
ATOM 641 O O . PRO A 1 81 ? 15.673 10.244 -27.324 1.00 59.31 81 PRO A O 1
ATOM 644 N N . HIS A 1 82 ? 16.914 8.623 -28.245 1.00 55.41 82 HIS A N 1
ATOM 645 C CA . HIS A 1 82 ? 15.787 7.821 -28.754 1.00 55.41 82 HIS A CA 1
ATOM 646 C C . HIS A 1 82 ? 15.285 6.756 -27.756 1.00 55.41 82 HIS A C 1
ATOM 648 O O . HIS A 1 82 ? 14.345 6.018 -28.057 1.00 55.41 82 HIS A O 1
ATOM 654 N N . ALA A 1 83 ? 15.843 6.704 -26.540 1.00 57.75 83 ALA A N 1
ATOM 655 C CA . ALA A 1 83 ? 15.473 5.740 -25.499 1.00 57.75 83 ALA A CA 1
ATOM 656 C C . ALA A 1 83 ? 14.057 5.935 -24.907 1.00 57.75 83 ALA A C 1
ATOM 658 O O . ALA A 1 83 ? 13.597 5.110 -24.117 1.00 57.75 83 ALA A O 1
ATOM 659 N N . GLY A 1 84 ? 13.322 6.983 -25.301 1.00 56.66 84 GLY A N 1
ATOM 660 C CA . GLY A 1 84 ? 12.013 7.335 -24.730 1.00 56.66 84 GLY A CA 1
ATOM 661 C C . GLY A 1 84 ? 10.965 6.211 -24.736 1.00 56.66 84 GLY A C 1
ATOM 662 O O . GLY A 1 84 ? 10.078 6.193 -23.884 1.00 56.66 84 GLY A O 1
ATOM 663 N N . ARG A 1 85 ? 11.070 5.237 -25.651 1.00 57.25 85 ARG A N 1
ATOM 664 C CA . ARG A 1 85 ? 10.114 4.122 -25.745 1.00 57.25 85 ARG A CA 1
ATOM 665 C C . ARG A 1 85 ? 10.309 3.058 -24.658 1.00 57.25 85 ARG A C 1
ATOM 667 O O . ARG A 1 85 ? 9.317 2.525 -24.174 1.00 57.25 85 ARG A O 1
ATOM 674 N N . GLU A 1 86 ? 11.543 2.782 -24.236 1.00 57.50 86 GLU A N 1
ATOM 675 C CA . GLU A 1 86 ? 11.830 1.813 -23.160 1.00 57.50 86 GLU A CA 1
ATOM 676 C C . GLU A 1 86 ? 11.584 2.408 -21.765 1.00 57.50 86 GLU A C 1
ATOM 678 O O . GLU A 1 86 ? 11.093 1.722 -20.866 1.00 57.50 86 GLU A O 1
ATOM 683 N N . ILE A 1 87 ? 11.829 3.714 -21.624 1.00 61.97 87 ILE A N 1
ATOM 684 C CA . ILE A 1 87 ? 11.586 4.494 -20.403 1.00 61.97 87 ILE A CA 1
ATOM 685 C C . ILE A 1 87 ? 10.100 4.433 -20.004 1.00 61.97 87 ILE A C 1
ATOM 687 O O . ILE A 1 87 ? 9.763 4.172 -18.847 1.00 61.97 87 ILE A O 1
ATOM 691 N N . ASN A 1 88 ? 9.193 4.585 -20.974 1.00 67.94 88 ASN A N 1
ATOM 692 C CA . ASN A 1 88 ? 7.748 4.520 -20.735 1.00 67.94 88 ASN A CA 1
ATOM 693 C C . ASN A 1 88 ? 7.282 3.138 -20.249 1.00 67.94 88 ASN A C 1
ATOM 695 O O . ASN A 1 88 ? 6.376 3.044 -19.416 1.00 67.94 88 ASN A O 1
ATOM 699 N N . THR A 1 89 ? 7.906 2.061 -20.727 1.00 72.81 89 THR A N 1
ATOM 700 C CA . THR A 1 89 ? 7.559 0.689 -20.334 1.00 72.81 89 THR A CA 1
ATOM 701 C C . THR A 1 89 ? 7.9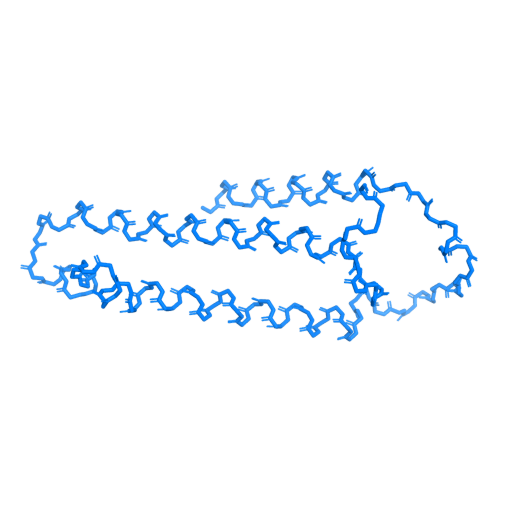43 0.412 -18.881 1.00 72.81 89 THR A C 1
ATOM 703 O O . THR A 1 89 ? 7.138 -0.147 -18.137 1.00 72.81 89 THR A O 1
ATOM 706 N N . GLN A 1 90 ? 9.124 0.856 -18.435 1.00 73.38 90 GLN A N 1
ATOM 707 C CA . GLN A 1 90 ? 9.558 0.679 -17.042 1.00 73.38 90 GLN A CA 1
ATOM 708 C C . GLN A 1 90 ? 8.657 1.440 -16.061 1.00 73.38 90 GLN A C 1
ATOM 710 O O . GLN A 1 90 ? 8.206 0.861 -15.072 1.00 73.38 90 GLN A O 1
ATOM 715 N N . PHE A 1 91 ? 8.298 2.692 -16.366 1.00 78.06 91 PHE A N 1
ATOM 716 C CA . PHE A 1 91 ? 7.350 3.446 -15.538 1.00 78.06 91 PHE A CA 1
ATOM 717 C C . PHE A 1 91 ? 5.949 2.829 -15.526 1.00 78.06 91 PHE A C 1
ATOM 719 O O . PHE A 1 91 ? 5.296 2.822 -14.484 1.00 78.06 91 PHE A O 1
ATOM 726 N N . THR A 1 92 ? 5.508 2.254 -16.646 1.00 83.31 92 THR A N 1
ATOM 727 C CA . THR A 1 92 ? 4.221 1.550 -16.729 1.00 83.31 92 THR A CA 1
ATOM 728 C C . THR A 1 92 ? 4.223 0.277 -15.881 1.00 83.31 92 THR A C 1
ATOM 730 O O . THR A 1 92 ? 3.243 0.011 -15.190 1.00 83.31 92 THR A O 1
ATOM 733 N N . MET A 1 93 ? 5.322 -0.485 -15.866 1.00 81.81 93 MET A N 1
ATOM 734 C CA . MET A 1 93 ? 5.463 -1.671 -15.011 1.00 81.81 93 MET A CA 1
ATOM 735 C C . MET A 1 93 ? 5.496 -1.308 -13.526 1.00 81.81 93 MET A C 1
ATOM 737 O O . MET A 1 93 ? 4.787 -1.931 -12.740 1.00 81.81 93 MET A O 1
ATOM 741 N N . VAL A 1 94 ? 6.256 -0.275 -13.141 1.00 84.62 94 VAL A N 1
ATOM 742 C CA . VAL A 1 94 ? 6.272 0.228 -11.755 1.00 84.62 94 VAL A CA 1
ATOM 743 C C . VAL A 1 94 ? 4.875 0.671 -11.338 1.00 84.62 94 VAL A C 1
ATOM 745 O O . VAL A 1 94 ? 4.402 0.289 -10.270 1.00 84.62 94 VAL A O 1
ATOM 748 N N . PHE A 1 95 ? 4.194 1.434 -12.193 1.00 85.94 95 PHE A N 1
ATOM 749 C CA . PHE A 1 95 ? 2.835 1.885 -11.938 1.00 85.94 95 PHE A CA 1
ATOM 750 C C . PHE A 1 95 ? 1.863 0.709 -11.787 1.00 85.94 95 PHE A C 1
ATOM 752 O O . PHE A 1 95 ? 1.123 0.654 -10.811 1.00 85.94 95 PHE A O 1
ATOM 759 N N . ASN A 1 96 ? 1.887 -0.257 -12.705 1.00 86.81 96 ASN A N 1
ATOM 760 C CA . ASN A 1 96 ? 0.996 -1.412 -12.663 1.00 86.81 96 ASN A CA 1
ATOM 761 C C . ASN A 1 96 ? 1.243 -2.288 -11.424 1.00 86.81 96 ASN A C 1
ATOM 763 O O . ASN A 1 96 ? 0.295 -2.623 -10.715 1.00 86.81 96 ASN A O 1
ATOM 767 N N . ALA A 1 97 ? 2.507 -2.588 -11.116 1.00 88.06 97 ALA A N 1
ATOM 768 C CA . ALA A 1 97 ? 2.876 -3.347 -9.926 1.00 88.06 97 ALA A CA 1
ATOM 769 C C . ALA A 1 97 ? 2.453 -2.620 -8.644 1.00 88.06 97 ALA A C 1
ATOM 771 O O . ALA A 1 97 ? 1.886 -3.237 -7.744 1.00 88.06 97 ALA A O 1
ATOM 772 N N . PHE A 1 98 ? 2.674 -1.305 -8.572 1.00 88.50 98 PHE A N 1
ATOM 773 C CA . PHE A 1 98 ? 2.246 -0.486 -7.443 1.00 88.50 98 PHE A CA 1
ATOM 774 C C . PHE A 1 98 ? 0.726 -0.535 -7.249 1.00 88.50 98 PHE A C 1
ATOM 776 O O . PHE A 1 98 ? 0.264 -0.827 -6.148 1.00 88.50 98 PHE A O 1
ATOM 783 N N . VAL A 1 99 ? -0.046 -0.340 -8.321 1.00 88.00 99 VAL A N 1
ATOM 784 C CA . VAL A 1 99 ? -1.515 -0.366 -8.277 1.00 88.00 99 VAL A CA 1
ATOM 785 C C . VAL A 1 99 ? -2.036 -1.725 -7.813 1.00 88.00 99 VAL A C 1
ATOM 787 O O . VAL A 1 99 ? -2.867 -1.787 -6.905 1.00 88.00 99 VAL A O 1
ATOM 790 N N . LEU A 1 100 ? -1.517 -2.822 -8.369 1.00 86.94 100 LEU A N 1
ATOM 791 C CA . LEU A 1 100 ? -1.903 -4.169 -7.949 1.00 86.94 100 LEU A CA 1
ATOM 792 C C . LEU A 1 100 ? -1.566 -4.410 -6.473 1.00 86.94 100 LEU A C 1
ATOM 794 O O . LEU A 1 100 ? -2.425 -4.856 -5.716 1.00 86.94 100 LEU A O 1
ATOM 798 N N . MET A 1 101 ? -0.358 -4.050 -6.027 1.00 88.94 101 MET A N 1
ATOM 799 C CA . MET A 1 101 ? 0.031 -4.174 -4.618 1.00 88.94 101 MET A CA 1
ATOM 800 C C . MET A 1 101 ? -0.858 -3.347 -3.681 1.00 88.94 101 MET A C 1
ATOM 802 O O . MET A 1 101 ? -1.132 -3.794 -2.566 1.00 88.94 101 MET A O 1
ATOM 806 N N . THR A 1 102 ? -1.306 -2.156 -4.093 1.00 87.38 102 THR A N 1
ATOM 807 C CA . THR A 1 102 ? -2.235 -1.342 -3.292 1.00 87.38 102 THR A CA 1
ATOM 808 C C . THR A 1 102 ? -3.630 -1.959 -3.214 1.00 87.38 102 THR A C 1
ATOM 810 O O . THR A 1 102 ? -4.179 -2.022 -2.118 1.00 87.38 102 THR A O 1
ATOM 813 N N . LEU A 1 103 ? -4.154 -2.507 -4.316 1.00 85.44 103 LEU A N 1
ATOM 814 C CA . LEU A 1 103 ? -5.456 -3.186 -4.338 1.00 85.44 103 LEU A CA 1
ATOM 815 C C . LEU A 1 103 ? -5.460 -4.446 -3.461 1.00 85.44 103 LEU A C 1
ATOM 817 O O . LEU A 1 103 ? -6.372 -4.658 -2.667 1.00 85.44 103 LEU A O 1
ATOM 821 N N . PHE A 1 104 ? -4.412 -5.271 -3.540 1.00 83.06 104 PHE A N 1
ATOM 822 C CA . PHE A 1 104 ? -4.290 -6.443 -2.666 1.00 83.06 104 PHE A CA 1
ATOM 823 C C . PHE A 1 104 ? -4.131 -6.059 -1.193 1.00 83.06 104 PHE A C 1
ATOM 825 O O . PHE A 1 104 ? -4.656 -6.746 -0.315 1.00 83.06 104 PHE A O 1
ATOM 832 N N . ASN A 1 105 ? -3.421 -4.965 -0.903 1.00 84.75 105 ASN A N 1
ATOM 833 C CA . ASN A 1 105 ? -3.313 -4.464 0.463 1.00 84.75 105 ASN A CA 1
ATOM 834 C C . ASN A 1 105 ? -4.671 -4.044 1.029 1.00 84.75 105 ASN A C 1
ATOM 836 O O . ASN A 1 105 ? -4.941 -4.307 2.193 1.00 84.75 105 ASN A O 1
ATOM 840 N N . GLU A 1 106 ? -5.521 -3.423 0.216 1.00 81.19 106 GLU A N 1
ATOM 841 C CA . GLU A 1 106 ? -6.862 -3.004 0.621 1.00 81.19 106 GLU A CA 1
ATOM 842 C C . GLU A 1 106 ? -7.722 -4.197 1.063 1.00 81.19 106 GLU A C 1
ATOM 844 O O . GLU A 1 106 ? -8.332 -4.171 2.132 1.00 81.19 106 GLU A O 1
ATOM 849 N N . ILE A 1 107 ? -7.664 -5.301 0.309 1.00 78.69 107 ILE A N 1
ATOM 850 C CA . ILE A 1 107 ? -8.341 -6.558 0.660 1.00 78.69 107 ILE A CA 1
ATOM 851 C C . ILE A 1 107 ? -7.786 -7.131 1.974 1.00 78.69 107 ILE A C 1
ATOM 853 O O . ILE A 1 107 ? -8.550 -7.547 2.843 1.00 78.69 107 ILE A O 1
ATOM 857 N N . ASN A 1 108 ? -6.462 -7.122 2.158 1.00 77.38 108 ASN A N 1
ATOM 858 C CA . ASN A 1 108 ? -5.820 -7.623 3.380 1.00 77.38 108 ASN A CA 1
ATOM 859 C C . ASN A 1 108 ? -6.062 -6.724 4.605 1.00 77.38 108 ASN A C 1
ATOM 861 O O . ASN A 1 108 ? -6.096 -7.217 5.733 1.00 77.38 108 ASN A O 1
ATOM 865 N N . ALA A 1 109 ? -6.245 -5.417 4.403 1.00 75.50 109 ALA A N 1
ATOM 866 C CA . ALA A 1 109 ? -6.501 -4.439 5.458 1.00 75.50 109 ALA A CA 1
ATOM 867 C C . ALA A 1 109 ? -7.943 -4.484 5.990 1.00 75.50 109 ALA A C 1
ATOM 869 O O . ALA A 1 109 ? -8.214 -3.925 7.053 1.00 75.50 109 ALA A O 1
ATOM 870 N N . ARG A 1 110 ? -8.841 -5.198 5.299 1.00 72.12 110 ARG A N 1
ATOM 871 C CA . ARG A 1 110 ? -10.244 -5.393 5.679 1.00 72.12 110 ARG A CA 1
ATOM 872 C C . ARG A 1 110 ? -10.422 -6.002 7.079 1.00 72.12 110 ARG A C 1
ATOM 874 O O . ARG A 1 110 ? -11.363 -5.675 7.792 1.00 72.12 110 ARG A O 1
ATOM 881 N N . LYS A 1 111 ? -9.503 -6.867 7.524 1.00 65.44 111 LYS A N 1
ATOM 882 C CA . LYS A 1 111 ? -9.566 -7.529 8.841 1.00 65.44 111 LYS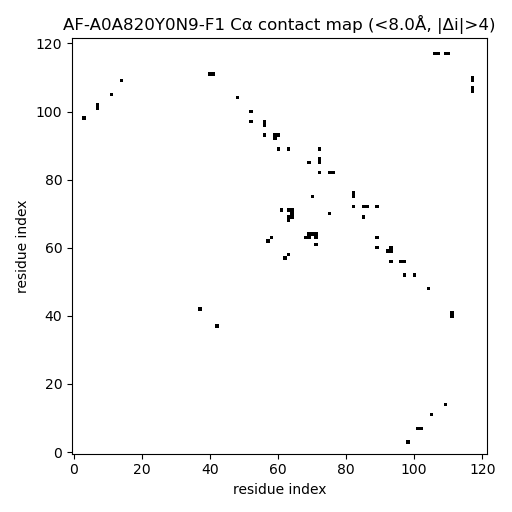 A CA 1
ATOM 883 C C . LYS A 1 111 ? -8.421 -7.069 9.746 1.00 65.44 111 LYS A C 1
ATOM 885 O O . LYS A 1 111 ? -7.275 -7.479 9.596 1.00 65.44 111 LYS A O 1
ATOM 890 N N . LEU A 1 112 ? -8.740 -6.226 10.731 1.00 59.72 112 LEU A N 1
ATOM 891 C CA . LEU A 1 112 ? -7.755 -5.611 11.640 1.00 59.72 112 LEU A CA 1
ATOM 892 C C . LEU A 1 112 ? -7.543 -6.389 12.955 1.00 59.72 112 LEU A C 1
ATOM 894 O O . LEU A 1 112 ? -6.496 -6.250 13.592 1.00 59.72 112 LEU A O 1
ATOM 898 N N . HIS A 1 113 ? -8.499 -7.225 13.375 1.00 57.41 113 HIS A N 1
ATOM 899 C CA . HIS A 1 113 ? -8.502 -7.903 14.682 1.00 57.41 113 HIS A CA 1
ATOM 900 C C . HIS A 1 113 ? -7.942 -9.326 14.647 1.00 57.41 113 HIS A C 1
ATOM 902 O O . HIS A 1 113 ? -8.586 -10.257 15.105 1.00 57.41 113 HIS A O 1
ATOM 908 N N . GLY A 1 114 ? -6.727 -9.521 14.128 1.00 54.28 114 GLY A N 1
ATOM 909 C CA . GLY A 1 114 ? -5.987 -10.790 14.283 1.00 54.28 114 GLY A CA 1
ATOM 910 C C . GLY A 1 114 ? -6.652 -12.045 13.688 1.00 54.28 114 GLY A C 1
ATOM 911 O O . GLY A 1 114 ? -6.120 -13.145 13.840 1.00 54.28 114 GLY A O 1
ATOM 912 N N . GLU A 1 115 ? -7.780 -11.897 12.996 1.00 57.72 115 GLU A N 1
ATOM 913 C CA . GLU A 1 115 ? -8.424 -12.942 12.217 1.00 57.72 115 GLU A CA 1
ATOM 914 C C . GLU A 1 115 ? -7.494 -13.303 11.052 1.00 57.72 115 GLU A C 1
ATOM 916 O O . GLU A 1 115 ? -7.376 -12.571 10.076 1.00 57.72 115 GLU A O 1
ATOM 921 N N . ARG A 1 116 ? -6.803 -14.445 11.154 1.00 54.06 116 ARG A N 1
ATOM 922 C CA . ARG A 1 116 ? -5.915 -14.968 10.096 1.00 54.06 116 ARG A CA 1
ATOM 923 C C . ARG A 1 116 ? -6.640 -15.270 8.775 1.00 54.06 116 ARG A C 1
ATOM 925 O O . ARG A 1 116 ? -5.981 -15.468 7.760 1.00 54.06 116 ARG A O 1
ATOM 932 N N . ASN A 1 117 ? -7.972 -15.298 8.780 1.00 56.12 117 ASN A N 1
ATOM 933 C CA . ASN A 1 117 ? -8.790 -15.603 7.614 1.00 56.12 117 ASN A CA 1
ATOM 934 C C . ASN A 1 117 ? -9.345 -14.311 7.004 1.00 56.12 117 ASN A C 1
ATOM 936 O O . ASN A 1 117 ? -10.459 -13.901 7.318 1.00 56.12 117 ASN A O 1
ATOM 940 N N . VAL A 1 118 ? -8.589 -13.715 6.080 1.00 57.72 118 VAL A N 1
ATOM 941 C CA . VAL A 1 118 ? -9.017 -12.548 5.279 1.00 57.72 118 VAL A CA 1
ATOM 942 C C . VAL A 1 118 ? -10.285 -12.853 4.454 1.00 57.72 118 VAL A C 1
ATOM 944 O O . VAL A 1 118 ? -11.053 -11.955 4.133 1.00 57.72 118 VAL A O 1
ATOM 947 N N . PHE A 1 119 ? -10.556 -14.137 4.186 1.00 53.88 119 PHE A N 1
ATOM 948 C CA . PHE A 1 119 ? -11.720 -14.629 3.437 1.00 53.88 119 PHE A CA 1
ATOM 949 C C . PHE A 1 119 ? -12.905 -15.085 4.307 1.00 53.88 119 PHE A C 1
ATOM 951 O O . PHE A 1 119 ? -13.871 -15.633 3.784 1.00 53.88 119 PHE A O 1
ATOM 958 N N . LYS A 1 120 ? -12.859 -14.927 5.638 1.00 50.44 120 LYS A N 1
ATOM 959 C CA . LYS A 1 120 ? -13.976 -15.351 6.499 1.00 50.44 120 LYS A CA 1
ATOM 960 C C . LYS A 1 120 ? -15.148 -14.372 6.320 1.00 50.44 120 LYS A C 1
ATOM 962 O O . LYS A 1 120 ? -15.091 -13.259 6.840 1.00 50.44 120 LYS A O 1
ATOM 967 N N . GLY A 1 121 ? -16.189 -14.791 5.597 1.00 53.91 121 GLY A N 1
ATOM 968 C CA . GLY A 1 121 ? -17.380 -13.976 5.308 1.00 53.91 121 GLY A CA 1
ATOM 969 C C . GLY A 1 121 ? -17.491 -13.451 3.869 1.00 53.91 121 GLY A C 1
ATOM 970 O O . GLY A 1 121 ? -18.249 -12.510 3.647 1.00 53.91 121 GLY A O 1
ATOM 971 N N . ILE A 1 122 ? -16.745 -14.033 2.920 1.00 51.06 122 ILE A N 1
ATOM 972 C CA . ILE A 1 122 ? -17.097 -14.049 1.487 1.00 51.06 122 ILE A CA 1
ATOM 973 C C . ILE A 1 122 ? -17.797 -15.375 1.190 1.00 51.06 122 ILE A C 1
ATOM 975 O O . ILE A 1 122 ? -17.370 -16.389 1.792 1.00 51.06 122 ILE A O 1
#

Solvent-accessible surface area (backbone atoms only — not comparable to full-atom values): 7549 Å² total; per-residue (Å²): 108,73,67,56,54,53,52,54,56,51,51,53,52,51,55,67,73,66,62,75,90,55,75,71,65,74,78,49,82,82,83,61,97,83,62,71,91,73,46,76,68,55,50,52,51,52,52,52,50,53,52,51,53,51,50,52,50,48,43,53,73,66,42,34,32,77,76,67,72,42,80,46,58,82,62,39,71,79,74,41,94,78,48,64,69,61,46,53,50,55,56,48,50,52,49,50,54,50,52,52,54,51,56,54,46,54,58,59,60,71,54,78,79,81,57,88,57,75,64,74,87,115

pLDDT: mean 73.55, std 12.37, range [50.44, 94.31]

Radius of gyration: 20.06 Å; Cα contacts (8 Å, |Δi|>4): 40; chains: 1; bounding box: 46×28×55 Å

Organism: NCBI:txid392030

Foldseek 3Di:
DVVLCVVLVVVLVVLVVPDDDDVVVVVDDDDDPPDDPADPLNVVLVVVLVVVLVVVLCCLQPVVCVVVVDPHPVVDVVPDPPCVVVVVVSVVVSVVSSSVSSVVVSLVVSDRPPPPCSPVPD

Sequence (122 aa):
MLWVNLVMDTLASLALATEPPTEELLNRKPYGRTKSIISPLMLRNIIGQSLYQLAVMFIILYAGQYFLGFESTVVKIQNDPHAGREINTQFTMVFNAFVLMTLFNEINARKLHGERNVFKGI